Protein AF-A0A1C0V862-F1 (afdb_monomer)

Foldseek 3Di:
DQQAWDDLDVQEIEGEAEDDPPDPCHVVSVVVVVDLQPDADPVRHRHHYHYQYWQPDAPDPPADPLQRTDFSLWDDDVQAIETEDGPRVVSRVSSQVVVCVSCVRHHYHYDHCRVVSSVNHDPNRPDDDDDDDDD

Solvent-accessible surface area (backbone atoms only — not comparable to full-atom values): 7867 Å² total; per-residue (Å²): 132,63,66,69,47,40,79,76,46,91,60,29,37,38,29,52,33,58,84,52,84,87,44,84,52,26,63,54,33,50,53,52,50,53,52,48,64,72,34,63,48,100,86,75,42,69,40,50,75,44,77,39,58,42,63,89,47,68,65,61,80,87,58,44,97,52,43,47,78,51,56,60,26,35,38,81,55,92,61,31,33,45,29,54,32,49,74,21,70,69,39,42,50,52,46,49,55,51,51,36,69,72,35,76,84,32,49,73,45,74,39,82,38,57,75,46,14,41,72,51,33,44,61,40,75,79,56,82,89,78,80,81,77,88,126

Nearest PDB structures (foldseek):
  1xkn-assembly1_A  TM=9.363E-01  e=1.384E-12  Chlorobaculum tepidum TLS
  6nib-assembly1_A-2  TM=8.977E-01  e=7.214E-13  Medicago truncatula
  2q3u-assembly2_B  TM=9.152E-01  e=8.031E-12  Arabidopsis thaliana
  2ewo-assembly3_H  TM=8.913E-01  e=1.087E-10  Streptococcus mutans
  1zbr-assembly1_B  TM=9.264E-01  e=4.556E-10  Porphyromonas gingivalis W83

Structure (mmCIF, N/CA/C/O backbone):
data_AF-A0A1C0V862-F1
#
_entry.id   AF-A0A1C0V862-F1
#
loop_
_atom_site.group_PDB
_atom_site.id
_atom_site.type_symbol
_atom_site.label_atom_id
_atom_site.label_alt_id
_atom_site.label_comp_id
_atom_site.label_asym_id
_atom_site.label_entity_id
_atom_site.label_seq_id
_atom_site.pdbx_PDB_ins_code
_atom_site.Cartn_x
_atom_site.Cartn_y
_atom_site.Cartn_z
_atom_site.occupancy
_atom_site.B_iso_or_equiv
_atom_site.auth_seq_id
_atom_site.auth_comp_id
_atom_site.auth_asym_id
_atom_site.auth_atom_id
_atom_site.pdbx_PDB_model_num
ATOM 1 N N . MET A 1 1 ? 3.602 14.713 1.406 1.00 41.91 1 MET A N 1
ATOM 2 C CA . MET A 1 1 ? 3.932 13.450 0.710 1.00 41.91 1 MET A CA 1
ATOM 3 C C . MET A 1 1 ? 3.242 12.288 1.421 1.00 41.91 1 MET A C 1
ATOM 5 O O . MET A 1 1 ? 3.701 11.886 2.478 1.00 41.91 1 MET A O 1
ATOM 9 N N . SER A 1 2 ? 2.127 11.777 0.890 1.00 55.34 2 SER A N 1
ATOM 10 C CA . SER A 1 2 ? 1.391 10.612 1.433 1.00 55.34 2 SER A CA 1
ATOM 11 C C . SER A 1 2 ? 1.888 9.260 0.888 1.00 55.34 2 SER A C 1
ATOM 13 O O . SER A 1 2 ? 1.258 8.232 1.111 1.00 55.34 2 SER A O 1
ATOM 15 N N . GLY A 1 3 ? 3.010 9.249 0.158 1.00 62.09 3 GLY A N 1
ATOM 16 C CA . GLY A 1 3 ? 3.558 8.046 -0.481 1.00 62.09 3 GLY A CA 1
ATOM 17 C C . GLY A 1 3 ? 4.423 7.154 0.417 1.00 62.09 3 GLY A C 1
ATOM 18 O O . GLY A 1 3 ? 4.704 6.027 0.032 1.00 62.09 3 GLY A O 1
ATOM 19 N N . LEU A 1 4 ? 4.836 7.623 1.603 1.00 70.81 4 LEU A N 1
ATOM 20 C CA . LEU A 1 4 ? 5.806 6.914 2.456 1.00 70.81 4 LEU A CA 1
ATOM 21 C C . LEU A 1 4 ? 5.172 5.984 3.492 1.00 70.81 4 LEU A C 1
ATOM 23 O O . LEU A 1 4 ? 5.795 5.020 3.916 1.00 70.81 4 LEU A O 1
ATOM 27 N N . SER A 1 5 ? 3.961 6.285 3.948 1.00 75.94 5 SER A N 1
ATOM 28 C CA . SER A 1 5 ? 3.157 5.407 4.799 1.00 75.94 5 SER A CA 1
ATOM 29 C C . SER A 1 5 ? 1.732 5.948 4.905 1.00 75.94 5 SER A C 1
ATOM 31 O O . SER A 1 5 ? 1.487 7.126 4.628 1.00 75.94 5 SER A O 1
ATOM 33 N N . LYS A 1 6 ? 0.777 5.095 5.292 1.00 82.25 6 LYS A N 1
ATOM 34 C CA . LYS A 1 6 ? -0.629 5.490 5.432 1.00 82.25 6 LYS A CA 1
ATOM 35 C C . LYS A 1 6 ? -1.345 4.783 6.579 1.00 82.25 6 LYS A C 1
ATOM 37 O O . LYS A 1 6 ? -1.358 3.555 6.652 1.00 82.25 6 LYS A O 1
ATOM 42 N N . ILE A 1 7 ? -2.002 5.559 7.440 1.00 81.25 7 ILE A N 1
ATOM 43 C CA . ILE A 1 7 ? -2.844 5.045 8.529 1.00 81.25 7 ILE A CA 1
ATOM 44 C C . ILE A 1 7 ? -4.106 4.401 7.928 1.00 81.25 7 ILE A C 1
ATOM 46 O O . ILE A 1 7 ? 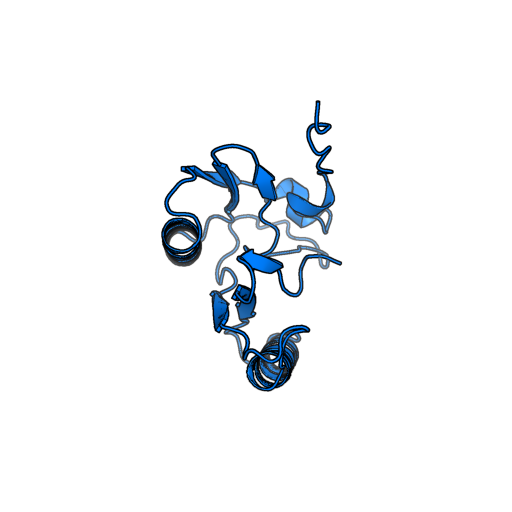-4.772 5.008 7.090 1.00 81.25 7 ILE A O 1
ATOM 50 N N . SER A 1 8 ? -4.424 3.172 8.341 1.00 72.69 8 SER A N 1
ATOM 51 C CA . SER A 1 8 ? -5.632 2.437 7.897 1.00 72.69 8 SER A CA 1
ATOM 52 C C . SER A 1 8 ? -6.675 2.254 8.990 1.00 72.69 8 SER A C 1
ATOM 54 O O . SER A 1 8 ? -7.871 2.236 8.711 1.00 72.69 8 SER A O 1
ATOM 56 N N . GLU A 1 9 ? -6.226 2.184 10.234 1.00 71.31 9 GLU A N 1
ATOM 57 C CA . GLU A 1 9 ? -7.053 2.174 11.429 1.00 71.31 9 GLU A CA 1
ATOM 58 C C . GLU A 1 9 ? -6.296 2.941 12.509 1.00 71.31 9 GLU A C 1
ATOM 60 O O . GLU A 1 9 ? -5.096 3.201 12.372 1.00 71.31 9 GLU A O 1
ATOM 65 N N . ILE A 1 10 ? -6.979 3.280 13.601 1.00 65.81 10 ILE A N 1
ATOM 66 C CA . ILE A 1 10 ? -6.294 3.666 14.834 1.00 65.81 10 ILE A CA 1
ATOM 67 C C . ILE A 1 10 ? -5.197 2.604 15.071 1.00 65.81 10 ILE A C 1
ATOM 69 O O . ILE A 1 10 ? -5.481 1.430 14.896 1.00 65.81 10 ILE A O 1
ATOM 73 N N . TYR A 1 11 ? -3.953 3.013 15.344 1.00 63.25 11 TYR A N 1
ATOM 74 C CA . TYR A 1 11 ? -2.751 2.169 15.534 1.00 63.25 11 TYR A CA 1
ATOM 75 C C . TYR A 1 11 ? -2.244 1.297 14.352 1.00 63.25 11 TYR A C 1
ATOM 77 O O . TYR A 1 11 ? -1.188 0.681 14.494 1.00 63.25 11 TYR A O 1
ATOM 85 N N . ARG A 1 12 ? -2.896 1.264 13.175 1.00 86.00 12 ARG A N 1
ATOM 86 C CA . ARG A 1 12 ? -2.424 0.490 11.998 1.00 86.00 12 ARG A CA 1
ATOM 87 C C . ARG A 1 12 ? -1.819 1.364 10.910 1.00 86.00 12 ARG A C 1
ATOM 89 O O . ARG A 1 12 ? -2.521 2.200 10.331 1.00 86.00 12 ARG A O 1
ATOM 96 N N . VAL A 1 13 ? -0.565 1.099 10.544 1.00 81.88 13 VAL A N 1
ATOM 97 C CA . VAL A 1 13 ? 0.171 1.848 9.512 1.00 81.88 13 VAL A CA 1
ATOM 98 C C . VAL A 1 13 ? 0.602 0.930 8.370 1.00 81.88 13 VAL A C 1
ATOM 100 O O . VAL A 1 13 ? 1.227 -0.105 8.583 1.00 81.88 13 VAL A O 1
ATOM 103 N N . ASN A 1 14 ? 0.297 1.347 7.144 1.00 86.25 14 ASN A N 1
ATOM 104 C CA . ASN A 1 14 ? 0.748 0.706 5.914 1.00 86.25 14 ASN A CA 1
ATOM 105 C C . ASN A 1 14 ? 2.029 1.360 5.428 1.00 86.25 14 ASN A C 1
ATOM 107 O O . ASN A 1 14 ? 2.113 2.587 5.423 1.00 86.25 14 ASN A O 1
ATOM 111 N N . VAL A 1 15 ? 2.989 0.561 4.980 1.00 85.50 15 VAL A N 1
ATOM 112 C CA . VAL A 1 15 ? 4.318 1.037 4.584 1.00 85.50 15 VAL A CA 1
ATOM 113 C C . VAL A 1 15 ? 4.710 0.388 3.256 1.00 85.50 15 VAL A C 1
ATOM 115 O O . VAL A 1 15 ? 4.503 -0.821 3.099 1.00 85.50 15 VAL A O 1
ATOM 118 N N . PRO A 1 16 ? 5.253 1.149 2.288 1.00 84.88 16 PRO A N 1
ATOM 119 C CA . PRO A 1 16 ? 5.804 0.570 1.076 1.00 84.88 16 PRO A CA 1
ATOM 120 C C . PRO A 1 16 ? 7.036 -0.270 1.426 1.00 84.88 16 PRO A C 1
ATOM 122 O O . PRO A 1 16 ? 7.798 0.065 2.333 1.00 84.88 16 PRO A O 1
ATOM 125 N N . LEU A 1 17 ? 7.230 -1.368 0.703 1.00 87.75 17 LEU A N 1
ATOM 126 C CA . LEU A 1 17 ? 8.423 -2.199 0.822 1.00 87.75 17 LEU A CA 1
ATOM 127 C C . LEU A 1 17 ? 9.033 -2.431 -0.559 1.00 87.75 17 LEU A C 1
ATOM 129 O O . LEU A 1 17 ? 8.437 -3.119 -1.393 1.00 87.75 17 LEU A O 1
ATOM 133 N N . GLU A 1 18 ? 10.227 -1.880 -0.762 1.00 87.94 18 GLU A N 1
ATOM 134 C CA . GLU A 1 18 ? 11.055 -2.154 -1.933 1.00 87.94 18 GLU A CA 1
ATOM 135 C C . GLU A 1 18 ? 11.766 -3.503 -1.752 1.00 87.94 18 GLU A C 1
ATOM 137 O O . GLU A 1 18 ? 12.304 -3.808 -0.685 1.00 87.94 18 GLU A O 1
ATOM 142 N N . SER A 1 19 ? 11.709 -4.338 -2.786 1.00 87.25 19 SER A N 1
ATOM 143 C CA . SER A 1 19 ? 12.281 -5.684 -2.797 1.00 87.25 19 SER A CA 1
ATOM 144 C C . SER A 1 19 ? 13.562 -5.788 -3.628 1.00 87.25 19 SER A C 1
ATOM 146 O O . SER A 1 19 ? 14.309 -6.736 -3.395 1.00 87.25 19 SER A O 1
ATOM 148 N N . ASP A 1 20 ? 13.835 -4.857 -4.552 1.00 86.44 20 ASP A N 1
ATOM 149 C CA . ASP A 1 20 ? 15.069 -4.844 -5.351 1.00 86.44 20 ASP A CA 1
ATOM 150 C C . ASP A 1 20 ? 16.238 -4.241 -4.555 1.00 86.44 20 ASP A C 1
ATOM 152 O O . ASP A 1 20 ? 16.211 -3.045 -4.259 1.00 86.44 20 ASP A O 1
ATOM 156 N N . PRO A 1 21 ? 17.301 -5.013 -4.255 1.00 88.12 21 PRO A N 1
ATOM 157 C CA . PRO A 1 21 ? 18.459 -4.509 -3.531 1.00 88.12 21 PRO A CA 1
ATOM 158 C C . PRO A 1 21 ? 19.225 -3.372 -4.205 1.00 88.12 21 PRO A C 1
ATOM 160 O O . PRO A 1 21 ? 19.981 -2.673 -3.534 1.00 88.12 21 PRO A O 1
ATOM 163 N N . ASN A 1 22 ? 19.060 -3.209 -5.518 1.00 87.56 22 ASN A N 1
ATOM 164 C CA . ASN A 1 22 ? 19.740 -2.179 -6.298 1.00 87.56 22 ASN A CA 1
ATOM 165 C C . ASN A 1 22 ? 18.931 -0.878 -6.395 1.00 87.56 22 ASN A C 1
ATOM 167 O O . ASN A 1 22 ? 19.447 0.120 -6.899 1.00 87.56 22 ASN A O 1
ATOM 171 N N . SER A 1 23 ? 17.679 -0.877 -5.930 1.00 84.62 23 SER A N 1
ATOM 172 C CA . SER A 1 23 ? 16.842 0.319 -5.888 1.00 84.62 23 SER A CA 1
ATOM 173 C C . SER A 1 23 ? 17.332 1.278 -4.803 1.00 84.62 23 SER A C 1
ATOM 175 O O . SER A 1 23 ? 17.673 0.865 -3.691 1.00 84.62 23 SER A O 1
ATOM 177 N N . PHE A 1 24 ? 17.316 2.580 -5.103 1.00 85.06 24 PHE A N 1
ATOM 178 C CA . PHE A 1 24 ? 17.616 3.635 -4.130 1.00 85.06 24 PHE A CA 1
ATOM 179 C C . PHE A 1 24 ? 16.733 3.523 -2.872 1.00 85.06 24 PHE A C 1
ATOM 181 O O . PHE A 1 24 ? 17.205 3.725 -1.751 1.00 85.06 24 PHE A O 1
ATOM 188 N N . ASP A 1 25 ? 15.473 3.116 -3.044 1.00 86.38 25 ASP A N 1
ATOM 189 C CA . ASP A 1 25 ? 14.484 3.032 -1.967 1.00 86.38 25 ASP A CA 1
ATOM 190 C C . ASP A 1 25 ? 14.637 1.782 -1.079 1.00 86.38 25 ASP A C 1
ATOM 192 O O . ASP A 1 25 ? 13.966 1.658 -0.046 1.00 86.38 25 ASP A O 1
ATOM 196 N N . TYR A 1 26 ? 15.528 0.849 -1.429 1.00 88.31 26 TYR A N 1
ATOM 197 C CA . TYR A 1 26 ? 15.688 -0.419 -0.716 1.00 88.31 26 TYR A CA 1
ATOM 198 C C . TYR A 1 26 ? 16.112 -0.227 0.746 1.00 88.31 26 TYR A C 1
ATOM 200 O O . TYR A 1 26 ? 15.494 -0.789 1.654 1.00 88.31 26 TYR A O 1
ATOM 208 N N . GLU A 1 27 ? 17.134 0.595 1.000 1.00 92.19 27 GLU A N 1
ATOM 209 C CA . GLU A 1 27 ? 17.564 0.904 2.373 1.00 92.19 27 GLU A CA 1
ATOM 210 C C . GLU A 1 27 ? 16.595 1.860 3.075 1.00 92.19 27 GLU A C 1
ATOM 212 O O . GLU A 1 27 ? 16.290 1.687 4.257 1.00 92.19 27 GLU A O 1
ATOM 217 N N . VAL A 1 28 ? 16.049 2.828 2.333 1.00 91.00 28 VAL A N 1
ATOM 218 C CA . VAL A 1 28 ? 15.115 3.834 2.855 1.00 91.00 28 VAL A CA 1
ATOM 219 C C . VAL A 1 28 ? 13.866 3.169 3.437 1.00 91.00 28 VAL A C 1
ATOM 221 O O . VAL A 1 28 ? 13.486 3.431 4.581 1.00 91.00 28 VAL A O 1
ATOM 224 N N . THR A 1 29 ? 13.243 2.254 2.690 1.00 91.19 29 THR A N 1
ATOM 225 C CA . THR A 1 29 ? 12.029 1.557 3.144 1.00 91.19 29 THR A CA 1
ATOM 226 C C . THR A 1 29 ? 12.284 0.665 4.360 1.00 91.19 29 THR A C 1
ATOM 228 O O . THR A 1 29 ? 11.419 0.559 5.233 1.00 91.19 29 THR A O 1
ATOM 231 N N . ARG A 1 30 ? 13.478 0.075 4.500 1.00 93.19 30 ARG A N 1
ATOM 232 C CA . ARG A 1 30 ? 13.846 -0.686 5.705 1.00 93.19 30 ARG A CA 1
ATOM 233 C C . ARG A 1 30 ? 14.058 0.186 6.928 1.00 93.19 30 ARG A C 1
ATOM 235 O O . ARG A 1 30 ? 13.611 -0.199 8.011 1.00 93.19 30 ARG A O 1
ATOM 242 N N . GLU A 1 31 ? 14.694 1.340 6.772 1.00 94.38 31 GLU A N 1
ATOM 243 C CA . GLU A 1 31 ? 14.865 2.262 7.893 1.00 94.38 31 GLU A CA 1
ATOM 244 C C . GLU A 1 31 ? 13.505 2.798 8.360 1.00 94.38 31 GLU A C 1
ATOM 246 O O . GLU A 1 31 ? 13.214 2.782 9.557 1.00 94.38 31 GLU A O 1
ATOM 251 N N . HIS A 1 32 ? 12.602 3.134 7.430 1.00 93.56 32 HIS A N 1
ATOM 252 C CA . HIS A 1 32 ? 11.216 3.477 7.766 1.00 93.56 32 HIS A CA 1
ATOM 253 C C . HIS A 1 32 ? 10.517 2.362 8.553 1.00 93.56 32 HIS A C 1
ATOM 255 O O . HIS A 1 32 ? 9.866 2.633 9.564 1.00 93.56 32 HIS A O 1
ATOM 261 N N . LEU A 1 33 ? 10.675 1.100 8.139 1.00 93.56 33 LEU A N 1
ATOM 262 C CA . LEU A 1 33 ? 10.100 -0.035 8.864 1.00 93.56 33 LEU A CA 1
ATOM 263 C C . LEU A 1 33 ? 10.666 -0.188 10.272 1.00 93.56 33 LEU A C 1
ATOM 265 O O . LEU A 1 33 ? 9.910 -0.489 11.196 1.00 93.56 33 LEU A O 1
ATOM 269 N N . LYS A 1 34 ? 11.973 0.008 10.448 1.00 95.56 34 LYS A N 1
ATOM 270 C CA . LYS A 1 34 ? 12.622 -0.053 11.759 1.00 95.56 34 LYS A CA 1
ATOM 271 C C . LYS A 1 34 ? 12.076 1.026 12.692 1.00 95.56 34 LYS A C 1
ATOM 273 O O . LYS A 1 34 ? 11.712 0.709 13.821 1.00 95.56 34 LYS A O 1
ATOM 278 N N . ILE A 1 35 ? 11.969 2.262 12.206 1.00 95.62 35 ILE A N 1
ATOM 279 C CA . ILE A 1 35 ? 11.416 3.388 12.968 1.00 95.62 35 ILE A CA 1
ATOM 280 C C . ILE A 1 35 ? 9.969 3.095 13.367 1.00 95.62 35 ILE A C 1
ATOM 282 O O . ILE A 1 35 ? 9.631 3.150 14.548 1.00 95.62 35 ILE A O 1
ATOM 286 N N . LEU A 1 36 ? 9.119 2.730 12.405 1.00 94.38 36 LEU A N 1
ATOM 287 C CA . LEU A 1 36 ? 7.691 2.526 12.653 1.00 94.38 36 LEU A CA 1
ATOM 288 C C . LEU A 1 36 ? 7.421 1.350 13.598 1.00 94.38 36 LEU A C 1
ATOM 290 O O . LEU A 1 36 ? 6.546 1.455 14.450 1.00 94.38 36 LEU A O 1
ATOM 294 N N . ARG A 1 37 ? 8.199 0.263 13.512 1.00 94.38 37 ARG A N 1
ATOM 295 C CA . ARG A 1 37 ? 8.089 -0.879 14.439 1.00 94.38 37 ARG A CA 1
ATOM 296 C C . ARG A 1 37 ? 8.537 -0.555 15.862 1.00 94.38 37 ARG A C 1
ATOM 298 O O . ARG A 1 37 ? 8.094 -1.219 16.787 1.00 94.38 37 ARG A O 1
ATOM 305 N N . ALA A 1 38 ? 9.413 0.431 16.034 1.00 95.44 38 ALA A N 1
ATOM 306 C CA . ALA A 1 38 ? 9.863 0.898 17.343 1.00 95.44 38 ALA A CA 1
ATOM 307 C C . ALA A 1 38 ? 9.028 2.074 17.885 1.00 95.44 38 ALA A C 1
ATOM 309 O O . ALA A 1 38 ? 9.314 2.586 18.966 1.00 95.44 38 ALA A O 1
ATOM 310 N N . THR A 1 39 ? 8.028 2.540 17.130 1.00 95.38 39 THR A N 1
ATOM 311 C CA . THR A 1 39 ? 7.232 3.718 17.480 1.00 95.38 39 THR A CA 1
ATOM 312 C C . THR A 1 39 ? 6.035 3.343 18.348 1.00 95.38 39 THR A C 1
ATOM 314 O O . THR A 1 39 ? 5.330 2.368 18.087 1.00 95.38 39 THR A O 1
ATOM 317 N N . ILE A 1 40 ? 5.779 4.186 19.349 1.00 93.88 40 ILE A N 1
ATOM 318 C CA . ILE A 1 40 ? 4.599 4.144 20.208 1.00 93.88 40 ILE A CA 1
ATOM 319 C C . ILE A 1 40 ? 3.672 5.301 19.825 1.00 93.88 40 ILE A C 1
ATOM 321 O O . ILE A 1 40 ? 4.128 6.428 19.620 1.00 93.88 40 ILE A O 1
ATOM 325 N N . ASP A 1 41 ? 2.376 5.027 19.700 1.00 93.12 41 ASP A N 1
ATOM 326 C CA . ASP A 1 41 ? 1.376 6.038 19.376 1.00 93.12 41 ASP A CA 1
ATOM 327 C C . ASP A 1 41 ? 1.067 6.968 20.563 1.00 93.12 41 ASP A C 1
ATOM 329 O O . ASP A 1 41 ? 1.502 6.759 21.697 1.00 93.12 41 ASP A O 1
ATOM 333 N N . ALA A 1 42 ? 0.268 8.008 20.316 1.00 93.56 42 ALA A N 1
ATOM 334 C CA . ALA A 1 42 ? -0.090 8.995 21.339 1.00 93.56 42 ALA A CA 1
ATOM 335 C C . ALA A 1 42 ? -0.861 8.414 22.546 1.00 93.56 42 ALA A C 1
ATOM 337 O O . ALA A 1 42 ? -0.976 9.085 23.567 1.00 93.56 42 ALA A O 1
ATOM 338 N N . ASN A 1 43 ? -1.382 7.187 22.443 1.00 93.50 43 ASN A N 1
ATOM 339 C CA . ASN A 1 43 ? -2.086 6.484 23.515 1.00 93.50 43 ASN A CA 1
ATOM 340 C C . ASN A 1 43 ? -1.217 5.405 24.184 1.00 93.50 43 ASN A C 1
ATOM 342 O O . ASN A 1 43 ? -1.740 4.593 24.947 1.00 93.50 43 ASN A O 1
ATOM 346 N N . GLY A 1 44 ? 0.088 5.365 23.903 1.00 93.69 44 GLY A N 1
ATOM 347 C CA . GLY A 1 44 ? 1.003 4.404 24.513 1.00 93.69 44 GLY A CA 1
ATOM 348 C C . GLY A 1 44 ? 0.977 3.007 23.885 1.00 93.69 44 GLY A C 1
ATOM 349 O O . GLY A 1 44 ? 1.452 2.066 24.515 1.00 93.69 44 GLY A O 1
ATOM 350 N N . ARG A 1 45 ? 0.424 2.837 22.675 1.00 93.50 45 ARG A N 1
ATOM 351 C CA . ARG A 1 45 ? 0.345 1.532 21.992 1.00 93.50 45 ARG A CA 1
ATOM 352 C C . ARG A 1 45 ? 1.426 1.385 20.931 1.00 93.50 45 ARG A C 1
ATOM 354 O O . ARG A 1 45 ? 1.740 2.343 20.231 1.00 93.50 45 ARG A O 1
ATOM 361 N N . GLU A 1 46 ? 1.928 0.170 20.757 1.00 94.50 46 GLU A N 1
ATOM 362 C CA . GLU A 1 46 ? 2.759 -0.182 19.604 1.00 94.50 46 GLU A CA 1
ATOM 363 C C . GLU A 1 46 ? 1.950 -0.107 18.302 1.00 94.50 46 GLU A C 1
ATOM 365 O O . GLU A 1 46 ? 0.755 -0.418 18.272 1.00 94.50 46 GLU A O 1
ATOM 370 N N . LEU A 1 47 ? 2.608 0.306 17.217 1.00 94.00 47 LEU A N 1
ATOM 371 C CA . LEU A 1 47 ? 1.995 0.327 15.894 1.00 94.00 47 LEU A CA 1
ATOM 372 C C . LEU A 1 47 ? 1.958 -1.078 15.283 1.00 94.00 47 LEU A C 1
ATOM 374 O O . LEU A 1 47 ? 2.973 -1.771 15.205 1.00 94.00 47 LEU A O 1
ATOM 378 N N . GLU A 1 48 ? 0.807 -1.461 14.733 1.00 93.69 48 GLU A N 1
ATOM 379 C CA . GLU A 1 48 ? 0.727 -2.609 13.833 1.00 93.69 48 GLU A CA 1
ATOM 380 C C . GLU A 1 48 ? 1.177 -2.158 12.434 1.00 93.69 48 GLU A C 1
ATOM 382 O O . GLU A 1 48 ? 0.483 -1.406 11.740 1.00 93.69 48 GLU A O 1
ATOM 387 N N . VAL A 1 49 ? 2.378 -2.590 12.042 1.00 94.19 49 VAL A N 1
ATOM 388 C CA . VAL A 1 49 ? 3.026 -2.193 10.785 1.00 94.19 49 VAL A CA 1
ATOM 389 C C . VAL A 1 49 ? 2.796 -3.250 9.709 1.00 94.19 49 VAL A C 1
ATOM 391 O O . VAL A 1 49 ? 3.302 -4.370 9.806 1.00 94.19 49 VAL A O 1
ATOM 394 N N . ILE A 1 50 ? 2.084 -2.869 8.651 1.00 94.38 50 ILE A N 1
ATOM 395 C CA . ILE A 1 50 ? 1.728 -3.744 7.531 1.00 94.38 50 ILE A CA 1
ATOM 396 C C . ILE A 1 50 ? 2.471 -3.280 6.281 1.00 94.38 50 ILE A C 1
ATOM 398 O O . ILE A 1 50 ? 2.405 -2.116 5.890 1.00 94.38 50 ILE A O 1
ATOM 402 N N . THR A 1 51 ? 3.202 -4.191 5.645 1.00 93.94 51 THR A N 1
ATOM 403 C CA . THR A 1 51 ? 3.957 -3.887 4.428 1.00 93.94 51 THR A CA 1
ATOM 404 C C . THR A 1 51 ? 3.141 -4.172 3.178 1.00 93.94 51 THR A C 1
ATOM 406 O O . THR A 1 51 ? 2.479 -5.203 3.073 1.00 93.94 51 THR A O 1
ATOM 409 N N . ILE A 1 52 ? 3.244 -3.279 2.195 1.00 93.81 52 ILE A N 1
ATOM 410 C CA . ILE A 1 52 ? 2.725 -3.492 0.843 1.00 93.81 52 ILE A CA 1
ATOM 411 C C . ILE A 1 52 ? 3.901 -3.377 -0.124 1.00 93.81 52 ILE A C 1
ATOM 413 O O . ILE A 1 52 ? 4.559 -2.340 -0.198 1.00 93.81 52 ILE A O 1
ATOM 417 N N . LYS A 1 53 ? 4.196 -4.469 -0.832 1.00 90.81 53 LYS A N 1
ATOM 418 C CA . LYS A 1 53 ? 5.318 -4.524 -1.775 1.00 90.81 53 LYS A CA 1
ATOM 419 C C . LYS A 1 53 ? 5.024 -3.682 -3.010 1.00 90.81 53 LYS A C 1
ATOM 421 O O . LYS A 1 53 ? 3.903 -3.718 -3.508 1.00 90.81 53 LYS A O 1
ATOM 426 N N . ALA A 1 54 ? 6.028 -2.964 -3.501 1.00 89.69 54 ALA A N 1
ATOM 427 C CA . ALA A 1 54 ? 5.943 -2.258 -4.775 1.00 89.69 54 ALA A CA 1
ATOM 428 C C . ALA A 1 54 ? 5.790 -3.244 -5.957 1.00 89.69 54 ALA A C 1
ATOM 430 O O . ALA A 1 54 ? 6.229 -4.398 -5.845 1.00 89.69 54 ALA A O 1
ATOM 431 N N . PRO A 1 55 ? 5.175 -2.823 -7.082 1.00 90.38 55 PRO A N 1
ATOM 432 C CA . PRO A 1 55 ? 5.217 -3.603 -8.319 1.00 90.38 55 PRO A CA 1
ATOM 433 C C . PRO A 1 55 ? 6.667 -3.832 -8.761 1.00 90.38 55 PRO A C 1
ATOM 435 O O . PRO A 1 55 ? 7.512 -2.952 -8.626 1.00 90.38 55 PRO A O 1
ATOM 438 N N . GLN A 1 56 ? 6.952 -5.017 -9.291 1.00 87.06 56 GLN A N 1
ATOM 439 C CA . GLN A 1 56 ? 8.263 -5.371 -9.847 1.00 87.06 56 GLN A CA 1
ATOM 440 C C . GLN A 1 56 ? 8.281 -5.211 -11.368 1.00 87.06 56 GLN A C 1
ATOM 442 O O . GLN A 1 56 ? 9.333 -5.012 -11.975 1.00 87.06 56 GLN A O 1
ATOM 447 N N . LYS A 1 57 ? 7.107 -5.295 -11.998 1.00 87.38 57 LYS A N 1
ATOM 448 C CA . LYS A 1 57 ? 6.914 -5.044 -13.425 1.00 87.38 57 LYS A CA 1
ATOM 449 C C . LYS A 1 57 ? 6.002 -3.841 -13.596 1.00 87.38 57 LYS A C 1
ATOM 451 O O . LYS A 1 57 ? 4.971 -3.747 -12.952 1.00 87.38 57 LYS A O 1
ATOM 456 N N . ILE A 1 58 ? 6.368 -2.928 -14.484 1.00 86.56 58 ILE A N 1
ATOM 457 C CA . ILE A 1 58 ? 5.510 -1.799 -14.843 1.00 86.56 58 ILE A CA 1
ATOM 458 C C . ILE A 1 58 ? 5.080 -2.009 -16.285 1.00 86.56 58 ILE A C 1
ATOM 460 O O . ILE A 1 58 ? 5.929 -2.143 -17.168 1.00 86.56 58 ILE A O 1
ATOM 464 N N . ARG A 1 59 ? 3.766 -2.067 -16.519 1.00 91.50 59 ARG A N 1
ATOM 465 C CA . ARG A 1 59 ? 3.197 -2.186 -17.869 1.00 91.50 59 ARG A CA 1
ATOM 466 C C . ARG A 1 59 ? 3.540 -0.977 -18.738 1.00 91.50 59 ARG A C 1
ATOM 468 O O . ARG A 1 59 ? 3.722 -1.123 -19.944 1.00 91.50 59 ARG A O 1
ATOM 475 N N . PHE A 1 60 ? 3.609 0.206 -18.136 1.00 85.94 60 PHE A N 1
ATOM 476 C CA . PHE A 1 60 ? 3.888 1.459 -18.826 1.00 85.94 60 PHE A CA 1
ATOM 477 C C . PHE A 1 60 ? 5.375 1.582 -19.196 1.00 85.94 60 PHE A C 1
ATOM 479 O O . PHE A 1 60 ? 6.231 1.794 -18.337 1.00 85.94 60 PHE A O 1
ATOM 486 N N . LEU A 1 61 ? 5.681 1.419 -20.487 1.00 74.31 61 LEU A N 1
ATOM 487 C CA . LEU A 1 61 ? 7.057 1.391 -20.999 1.00 74.31 61 LEU A CA 1
ATOM 488 C C . LEU A 1 61 ? 7.675 2.789 -21.146 1.00 74.31 61 LEU A C 1
ATOM 490 O O . LEU A 1 61 ? 8.880 2.931 -20.956 1.00 74.31 61 LEU A O 1
ATOM 494 N N . ASP A 1 62 ? 6.857 3.818 -21.383 1.00 74.00 62 ASP A N 1
ATOM 495 C CA . ASP A 1 62 ? 7.283 5.223 -21.502 1.00 74.00 62 ASP A CA 1
ATOM 496 C C . ASP A 1 62 ? 7.385 5.915 -20.130 1.00 74.00 62 ASP A C 1
ATOM 498 O O . ASP A 1 62 ? 7.026 7.083 -19.962 1.00 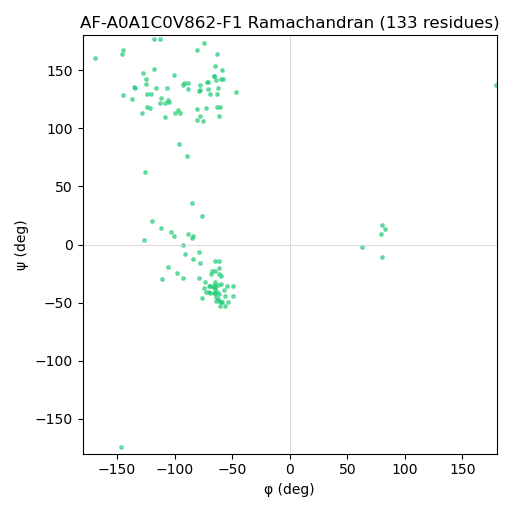74.00 62 ASP A O 1
ATOM 502 N N . LYS A 1 63 ? 7.819 5.173 -19.106 1.00 72.19 63 LYS A N 1
ATOM 503 C CA . LYS A 1 63 ? 7.963 5.709 -17.752 1.00 72.19 63 LYS A CA 1
ATOM 504 C C . LYS A 1 63 ? 9.004 6.831 -17.726 1.00 72.19 63 LYS A C 1
ATOM 506 O O . LYS A 1 63 ? 10.090 6.711 -18.290 1.00 72.19 63 LYS A O 1
ATOM 511 N N . THR A 1 64 ? 8.660 7.918 -17.051 1.00 74.06 64 THR A N 1
ATOM 512 C CA . THR A 1 64 ? 9.570 9.027 -16.757 1.00 74.06 64 THR A CA 1
ATOM 513 C C . THR A 1 64 ? 10.456 8.675 -15.559 1.00 74.06 64 THR A C 1
ATOM 515 O O . THR A 1 64 ? 10.186 7.710 -14.839 1.00 74.06 64 THR A O 1
ATOM 518 N N . GLU A 1 65 ? 11.509 9.462 -15.316 1.00 72.38 65 GLU A N 1
ATOM 519 C CA . GLU A 1 65 ? 12.300 9.354 -14.076 1.00 72.38 65 GLU A CA 1
ATOM 520 C C . GLU A 1 65 ? 11.438 9.598 -12.826 1.00 72.38 65 GLU A C 1
ATOM 522 O O . GLU A 1 65 ? 11.699 9.026 -11.772 1.00 72.38 65 GLU A O 1
ATOM 527 N N . ASP A 1 66 ? 10.360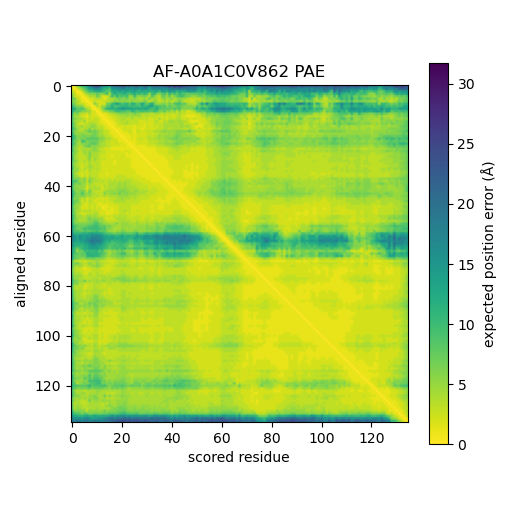 10.372 -12.973 1.00 73.44 66 ASP A N 1
ATOM 528 C CA . ASP A 1 66 ? 9.419 10.708 -11.905 1.00 73.44 66 ASP A CA 1
ATOM 529 C C . ASP A 1 66 ? 8.325 9.650 -11.687 1.00 73.44 66 ASP A C 1
ATOM 531 O O . ASP A 1 66 ? 7.401 9.880 -10.908 1.00 73.44 66 ASP A O 1
ATOM 535 N N . PHE A 1 67 ? 8.364 8.500 -12.370 1.00 78.81 67 PHE A N 1
ATOM 536 C CA . PHE A 1 67 ? 7.278 7.523 -12.296 1.00 78.81 67 PHE A CA 1
ATOM 537 C C . PHE A 1 67 ? 7.070 6.991 -10.865 1.00 78.81 67 PHE A C 1
ATOM 539 O O . PHE A 1 67 ? 7.866 6.208 -10.342 1.00 78.81 67 PHE A O 1
ATOM 546 N N . ALA A 1 68 ? 5.950 7.364 -10.244 1.00 78.31 68 ALA A N 1
ATOM 547 C CA . ALA A 1 68 ? 5.652 7.046 -8.849 1.00 78.31 68 ALA A CA 1
ATOM 548 C C . ALA A 1 68 ? 4.914 5.700 -8.703 1.00 78.31 68 ALA A C 1
ATOM 550 O O . ALA A 1 68 ? 3.705 5.646 -8.459 1.00 78.31 68 ALA A O 1
ATOM 551 N N . ALA A 1 69 ? 5.644 4.590 -8.841 1.00 80.94 69 ALA A N 1
ATOM 552 C CA . ALA A 1 69 ? 5.085 3.247 -8.686 1.00 80.94 69 ALA A CA 1
ATOM 553 C C . ALA A 1 69 ? 4.895 2.867 -7.205 1.00 80.94 69 ALA A C 1
ATOM 555 O O . ALA A 1 69 ? 5.858 2.621 -6.483 1.00 80.94 69 ALA A O 1
ATOM 556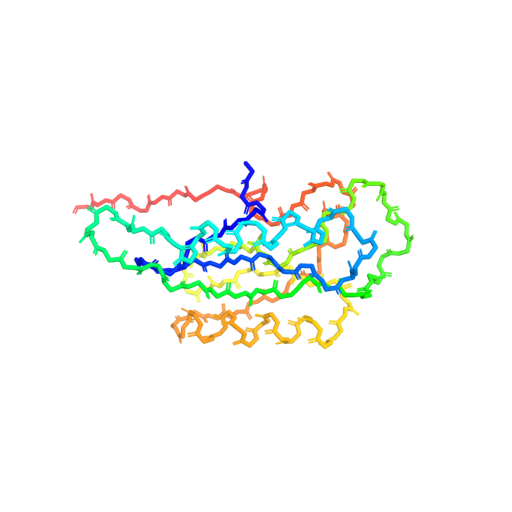 N N . GLY A 1 70 ? 3.651 2.755 -6.733 1.00 89.31 70 GLY A N 1
ATOM 557 C CA . GLY A 1 70 ? 3.395 2.273 -5.375 1.00 89.31 70 GLY A CA 1
ATOM 558 C C . GLY A 1 70 ? 1.924 2.219 -4.975 1.00 89.31 70 GLY A C 1
ATOM 559 O O . GLY A 1 70 ? 1.156 3.150 -5.198 1.00 89.31 70 GLY A O 1
ATOM 560 N N . TYR A 1 71 ? 1.531 1.136 -4.302 1.00 94.31 71 TYR A N 1
ATOM 561 C CA . TYR A 1 71 ? 0.137 0.900 -3.905 1.00 94.31 71 TYR A CA 1
ATOM 562 C C . TYR A 1 71 ? -0.321 1.702 -2.682 1.00 94.31 71 TYR A C 1
ATOM 564 O O . TYR A 1 71 ? -1.520 1.815 -2.445 1.00 94.31 71 TYR A O 1
ATOM 572 N N . ILE A 1 72 ? 0.603 2.276 -1.901 1.00 93.06 72 ILE A N 1
ATOM 573 C CA . ILE A 1 72 ? 0.291 3.049 -0.681 1.00 93.06 72 ILE A CA 1
ATOM 574 C C . ILE A 1 72 ? -0.494 4.330 -0.990 1.00 93.06 72 ILE A C 1
ATOM 576 O O . ILE A 1 72 ? -1.244 4.812 -0.140 1.00 93.06 72 ILE A O 1
ATOM 580 N N . ASN A 1 73 ? -0.411 4.839 -2.224 1.00 91.62 73 ASN A N 1
ATOM 581 C CA . ASN A 1 73 ? -1.125 6.035 -2.671 1.00 91.62 73 ASN A CA 1
ATOM 582 C C . ASN A 1 73 ? -2.629 5.800 -2.952 1.00 91.62 73 ASN A C 1
ATOM 584 O O . ASN A 1 73 ? -3.249 6.536 -3.716 1.00 91.62 73 ASN A O 1
ATOM 588 N N . PHE A 1 74 ? -3.235 4.781 -2.335 1.00 95.38 74 PHE A N 1
ATOM 589 C CA . PHE A 1 74 ? -4.677 4.551 -2.384 1.00 95.38 74 PHE A CA 1
ATOM 590 C C . PHE A 1 74 ? -5.455 5.705 -1.735 1.00 95.38 74 PHE A C 1
ATOM 592 O O . PHE A 1 74 ? -4.914 6.474 -0.937 1.00 95.38 74 PHE A O 1
ATOM 599 N N . TYR A 1 75 ? -6.754 5.790 -1.997 1.00 96.19 75 TYR A N 1
ATOM 600 C CA . TYR A 1 75 ? -7.674 6.752 -1.396 1.00 96.19 75 TYR A CA 1
ATOM 601 C C . TYR A 1 75 ? -8.860 6.029 -0.749 1.00 96.19 75 TYR A C 1
ATOM 603 O O . TYR A 1 75 ? -9.357 5.039 -1.278 1.00 96.19 75 TYR A O 1
ATOM 611 N N . VAL A 1 76 ? -9.272 6.471 0.441 1.00 96.12 76 VAL A N 1
ATOM 612 C CA . VAL A 1 76 ? -10.363 5.834 1.197 1.00 96.12 76 VAL A CA 1
ATOM 613 C C . VAL A 1 76 ? -11.586 6.724 1.088 1.00 96.12 76 VAL A C 1
ATOM 615 O O . VAL A 1 76 ? -11.524 7.890 1.466 1.00 96.12 76 VAL A O 1
ATOM 618 N N . VAL A 1 77 ? -12.689 6.160 0.607 1.00 95.31 77 VAL A N 1
ATOM 619 C CA . VAL A 1 77 ? -13.983 6.836 0.496 1.00 95.31 77 VAL A CA 1
ATOM 620 C C . VAL A 1 77 ? -15.028 6.139 1.367 1.00 95.31 77 VAL A C 1
ATOM 622 O O . VAL A 1 77 ? -14.777 5.105 2.004 1.00 95.31 77 VAL A O 1
ATOM 625 N N . ASN A 1 78 ? -16.230 6.707 1.405 1.00 95.62 78 ASN A N 1
ATOM 626 C CA . ASN A 1 78 ? -17.378 6.045 2.008 1.00 95.62 78 ASN A CA 1
ATOM 627 C C . ASN A 1 78 ? -17.684 4.764 1.220 1.00 95.62 78 ASN A C 1
ATOM 629 O O . ASN A 1 78 ? -17.960 4.815 0.028 1.00 95.62 78 ASN A O 1
ATOM 633 N N . GLY A 1 79 ? -17.595 3.612 1.887 1.00 96.50 79 GLY A N 1
ATOM 634 C CA . GLY A 1 79 ? -17.907 2.305 1.300 1.00 96.50 79 GLY A CA 1
ATOM 635 C C . GLY A 1 79 ? -16.823 1.669 0.421 1.00 96.50 79 GLY A C 1
ATOM 636 O O . GLY A 1 79 ? -16.944 0.482 0.138 1.00 96.50 79 GLY A O 1
ATOM 637 N N . ALA A 1 80 ? -15.748 2.373 0.044 1.00 97.81 80 ALA A N 1
ATOM 638 C CA . ALA A 1 80 ? -14.717 1.811 -0.835 1.00 97.81 80 ALA A CA 1
ATOM 639 C C . ALA A 1 80 ? -13.286 2.304 -0.544 1.00 97.81 80 ALA A C 1
ATOM 641 O O . ALA A 1 80 ? -13.060 3.301 0.148 1.00 97.81 80 ALA A O 1
ATOM 642 N N . VAL A 1 81 ? -12.308 1.583 -1.086 1.00 97.94 81 VAL A N 1
ATOM 643 C CA . VAL A 1 81 ? -10.888 1.936 -1.153 1.00 97.94 81 VAL A CA 1
ATOM 644 C C . VAL A 1 81 ? -10.473 1.893 -2.614 1.00 97.94 81 VAL A C 1
ATOM 646 O O . VAL A 1 81 ? -10.536 0.844 -3.248 1.00 97.94 81 VAL A O 1
ATOM 649 N N . ILE A 1 82 ? -10.045 3.035 -3.138 1.00 98.12 82 ILE A N 1
ATOM 650 C CA . ILE A 1 82 ? -9.598 3.184 -4.519 1.00 98.12 82 ILE A CA 1
ATOM 651 C C . ILE A 1 82 ? -8.077 3.051 -4.530 1.00 98.12 82 ILE A C 1
ATOM 653 O O . ILE A 1 82 ? -7.390 3.894 -3.952 1.00 98.12 82 ILE A O 1
ATOM 657 N N . MET A 1 83 ? -7.543 1.991 -5.132 1.00 97.56 83 MET A N 1
ATOM 658 C CA . MET A 1 83 ? -6.110 1.688 -5.118 1.00 97.56 83 MET A CA 1
ATOM 659 C C . MET A 1 83 ? -5.486 1.701 -6.524 1.00 97.56 83 MET A C 1
ATOM 661 O O . MET A 1 83 ? -6.176 1.382 -7.495 1.00 97.56 83 MET A O 1
ATOM 665 N N . PRO A 1 84 ? -4.187 2.032 -6.637 1.00 96.69 84 PRO A N 1
ATOM 666 C CA . PRO A 1 84 ? -3.432 1.899 -7.881 1.00 96.69 84 PRO A CA 1
ATOM 667 C C . PRO A 1 84 ? -3.386 0.466 -8.431 1.00 96.69 84 PRO A C 1
ATOM 669 O O . PRO A 1 84 ? -3.379 -0.492 -7.659 1.00 96.69 84 PRO A O 1
ATOM 672 N N . GLU A 1 85 ? -3.28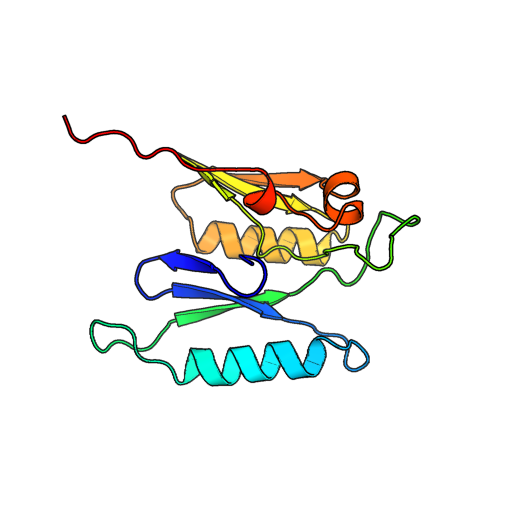3 0.343 -9.750 1.00 96.56 85 GLU A N 1
ATOM 673 C CA . GLU A 1 85 ? -2.966 -0.874 -10.504 1.00 96.56 85 GLU A CA 1
ATOM 674 C C . GLU A 1 85 ? -1.935 -0.525 -11.586 1.00 96.56 85 GLU A C 1
ATOM 676 O O . GLU A 1 85 ? -2.056 0.525 -12.225 1.00 96.56 85 GLU A O 1
ATOM 681 N N . PHE A 1 86 ? -0.909 -1.368 -11.748 1.00 95.19 86 PHE A N 1
ATOM 682 C CA . PHE A 1 86 ? 0.266 -1.075 -12.592 1.00 95.19 86 PHE A CA 1
ATOM 683 C C . PHE A 1 86 ? 0.567 -2.157 -13.649 1.00 95.19 86 PHE A C 1
ATOM 685 O O . PHE A 1 86 ? 1.561 -2.065 -14.380 1.00 95.19 86 PHE A O 1
ATOM 692 N N . GLY A 1 87 ? -0.276 -3.189 -13.752 1.00 94.56 87 GLY A N 1
ATOM 693 C CA . GLY A 1 87 ? -0.138 -4.296 -14.698 1.00 94.56 87 GLY A CA 1
ATOM 694 C C . GLY A 1 87 ? 0.817 -5.403 -14.255 1.00 94.56 87 GLY A C 1
ATOM 695 O O . GLY A 1 87 ? 1.182 -6.254 -15.069 1.00 94.56 87 GLY A O 1
ATOM 696 N N . ASP A 1 88 ? 1.206 -5.415 -12.982 1.00 95.25 88 ASP A N 1
ATOM 697 C CA . ASP A 1 88 ? 1.916 -6.519 -12.342 1.00 95.25 88 ASP A CA 1
ATOM 698 C C . ASP A 1 88 ? 0.892 -7.390 -11.623 1.00 95.25 88 ASP A C 1
ATOM 700 O O . ASP A 1 88 ? 0.639 -7.202 -10.436 1.00 95.25 88 ASP A O 1
ATOM 704 N N . SER A 1 89 ? 0.297 -8.346 -12.342 1.00 95.62 89 SER A N 1
ATOM 705 C CA . SER A 1 89 ? -0.843 -9.132 -11.848 1.00 95.62 89 SER A CA 1
ATOM 706 C C . SER A 1 89 ? -0.634 -9.732 -10.454 1.00 95.62 89 SER A C 1
ATOM 708 O O . SER A 1 89 ? -1.576 -9.799 -9.664 1.00 95.62 89 SER A O 1
ATOM 710 N N . ASP A 1 90 ? 0.592 -10.156 -10.138 1.00 95.56 90 ASP A N 1
ATOM 711 C CA . ASP A 1 90 ? 0.915 -10.753 -8.845 1.00 95.56 90 ASP A CA 1
ATOM 712 C C . ASP A 1 90 ? 1.017 -9.686 -7.749 1.00 95.56 90 ASP A C 1
ATOM 714 O O . ASP A 1 90 ? 0.471 -9.862 -6.655 1.00 95.56 90 ASP A O 1
ATOM 718 N N . ALA A 1 91 ? 1.708 -8.574 -8.010 1.00 95.06 91 ALA A N 1
ATOM 719 C CA . ALA A 1 91 ? 1.834 -7.489 -7.040 1.00 95.06 91 ALA A CA 1
ATOM 720 C C . ALA A 1 91 ? 0.498 -6.753 -6.825 1.00 95.06 91 ALA A C 1
ATOM 722 O O . ALA A 1 91 ? 0.126 -6.495 -5.677 1.00 95.06 91 ALA A O 1
ATOM 723 N N . ASP A 1 92 ? -0.241 -6.506 -7.905 1.00 96.81 92 ASP A N 1
ATOM 724 C CA . ASP A 1 92 ? -1.569 -5.894 -7.936 1.00 96.81 92 ASP A CA 1
ATOM 725 C C . ASP A 1 92 ? -2.543 -6.686 -7.045 1.00 96.81 92 ASP A C 1
ATOM 727 O O . ASP A 1 92 ? -3.144 -6.139 -6.114 1.00 96.81 92 ASP A O 1
ATOM 731 N N . GLU A 1 93 ? -2.638 -8.006 -7.248 1.00 97.62 93 GLU A N 1
ATOM 732 C CA . GLU A 1 93 ? -3.537 -8.859 -6.463 1.00 97.62 93 GLU A CA 1
ATOM 733 C C . GLU A 1 93 ? -3.084 -9.003 -5.002 1.00 97.62 93 GLU A C 1
ATOM 735 O O . GLU A 1 93 ? -3.913 -9.060 -4.089 1.00 97.62 93 GLU A O 1
ATOM 740 N N . ASN A 1 94 ? -1.776 -9.044 -4.736 1.00 96.56 94 ASN A N 1
ATOM 741 C CA . ASN A 1 94 ? -1.259 -9.097 -3.366 1.00 96.56 94 ASN A CA 1
ATOM 742 C C . ASN A 1 94 ? -1.569 -7.812 -2.584 1.00 96.56 94 ASN A C 1
ATOM 744 O O . ASN A 1 94 ? -1.983 -7.878 -1.417 1.00 96.56 94 ASN A O 1
ATOM 748 N N . ALA A 1 95 ? -1.415 -6.650 -3.220 1.00 96.31 95 ALA A N 1
ATOM 749 C CA . ALA A 1 95 ? -1.791 -5.370 -2.638 1.00 96.31 95 ALA A CA 1
ATOM 750 C C . ALA A 1 95 ? -3.308 -5.305 -2.402 1.00 96.31 95 ALA A C 1
ATOM 752 O O . ALA A 1 95 ? -3.738 -4.981 -1.290 1.00 96.31 95 ALA A O 1
ATOM 753 N N . ARG A 1 96 ? -4.121 -5.733 -3.378 1.00 97.81 96 ARG A N 1
ATOM 754 C CA . ARG A 1 96 ? -5.584 -5.790 -3.246 1.00 97.81 96 ARG A CA 1
ATOM 755 C C . ARG A 1 96 ? -6.020 -6.678 -2.085 1.00 97.81 96 ARG A C 1
ATOM 757 O O . ARG A 1 96 ? -6.790 -6.238 -1.233 1.00 97.81 96 ARG A O 1
ATOM 764 N N . LYS A 1 97 ? -5.491 -7.902 -1.986 1.00 97.56 97 LYS A N 1
ATOM 765 C CA . LYS A 1 97 ? -5.770 -8.830 -0.873 1.00 97.56 97 LYS A CA 1
ATOM 766 C C . LYS A 1 97 ? -5.413 -8.230 0.483 1.00 97.56 97 LYS A C 1
ATOM 768 O O . LYS A 1 97 ? -6.139 -8.446 1.453 1.00 97.56 97 LYS A O 1
ATOM 773 N N . THR A 1 98 ? -4.307 -7.495 0.559 1.00 96.62 98 THR A N 1
ATOM 774 C CA . THR A 1 98 ? -3.894 -6.807 1.788 1.00 96.62 98 THR A CA 1
ATOM 775 C C . THR A 1 98 ? -4.908 -5.732 2.175 1.00 96.62 98 THR A C 1
ATOM 777 O O . THR A 1 98 ? -5.401 -5.739 3.302 1.00 96.62 98 THR A O 1
ATOM 780 N N . LEU A 1 99 ? -5.307 -4.874 1.232 1.00 96.06 99 LEU A N 1
ATOM 781 C CA . LEU A 1 99 ? -6.294 -3.822 1.489 1.00 96.06 99 LEU A CA 1
ATOM 782 C C . LEU A 1 99 ? -7.689 -4.377 1.815 1.00 96.06 99 LEU A C 1
ATOM 784 O O . LEU A 1 99 ? -8.364 -3.823 2.678 1.00 96.06 99 LEU A O 1
ATOM 788 N N . VAL A 1 100 ? -8.106 -5.496 1.212 1.00 97.19 100 VAL A N 1
ATOM 789 C CA . VAL A 1 100 ? -9.383 -6.161 1.544 1.00 97.19 100 VAL A CA 1
ATOM 790 C C . VAL A 1 100 ? -9.406 -6.607 3.007 1.00 97.19 100 VAL A C 1
ATOM 792 O O . VAL A 1 100 ? -10.404 -6.411 3.697 1.00 97.19 100 VAL A O 1
ATOM 795 N N . LYS A 1 101 ? -8.302 -7.176 3.508 1.00 95.50 101 LYS A N 1
ATOM 796 C CA . LYS A 1 101 ? -8.191 -7.576 4.921 1.00 95.50 101 LYS A CA 1
ATOM 797 C C . LYS A 1 101 ? -8.203 -6.372 5.862 1.00 95.50 101 LYS A C 1
ATOM 799 O O . LYS A 1 101 ? -8.770 -6.459 6.946 1.00 95.50 101 LYS A O 1
ATOM 804 N N . LEU A 1 102 ? -7.586 -5.268 5.444 1.00 94.56 102 LEU A N 1
ATOM 805 C CA . LEU A 1 102 ? -7.501 -4.027 6.218 1.00 94.56 102 LEU A CA 1
ATOM 806 C C . LEU A 1 102 ? -8.815 -3.255 6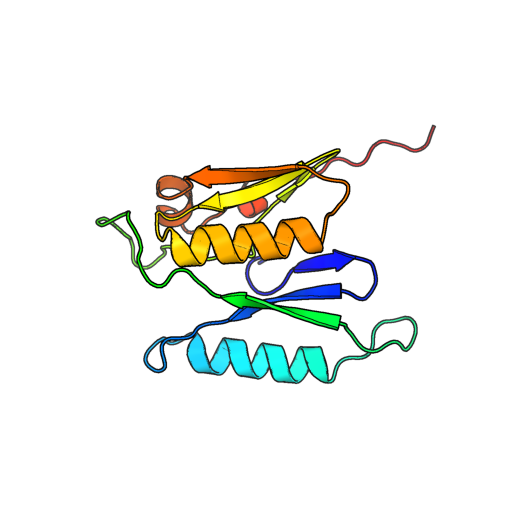.278 1.00 94.56 102 LEU A C 1
ATOM 808 O O . LEU A 1 102 ? -9.105 -2.590 7.269 1.00 94.56 102 LEU A O 1
ATOM 812 N N . PHE A 1 103 ? -9.617 -3.344 5.223 1.00 95.50 103 PHE A N 1
ATOM 813 C CA . PHE A 1 103 ? -10.863 -2.609 5.092 1.00 95.50 103 PHE A CA 1
ATOM 814 C C . PHE A 1 103 ? -12.033 -3.558 4.800 1.00 95.50 103 PHE A C 1
ATOM 816 O O . PHE A 1 103 ? -12.696 -3.412 3.777 1.00 95.50 103 PHE A O 1
ATOM 823 N N . PRO A 1 104 ? -12.367 -4.492 5.712 1.00 95.25 104 PRO A N 1
ATOM 824 C CA . PRO A 1 104 ? -13.318 -5.578 5.443 1.00 95.25 104 PRO A CA 1
ATOM 825 C C . PRO A 1 104 ? -14.760 -5.111 5.182 1.00 95.25 104 PRO A C 1
ATOM 827 O O . PRO A 1 104 ? -15.587 -5.885 4.714 1.00 95.25 104 PRO A O 1
ATOM 830 N N . LYS A 1 105 ? -15.079 -3.851 5.505 1.00 96.19 105 LYS A N 1
ATOM 831 C CA . LYS A 1 105 ? -16.388 -3.220 5.266 1.00 96.19 105 LYS A CA 1
ATOM 832 C C . LYS A 1 105 ? -16.407 -2.318 4.028 1.00 96.19 105 LYS A C 1
ATOM 834 O O . LYS A 1 105 ? -17.364 -1.570 3.846 1.00 96.19 105 LYS A O 1
ATOM 839 N N . ARG A 1 106 ? -15.332 -2.306 3.238 1.00 97.31 106 ARG A N 1
ATOM 840 C CA . ARG A 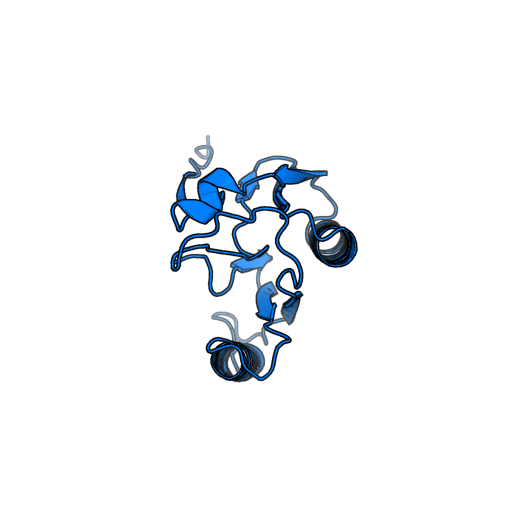1 106 ? -15.197 -1.472 2.046 1.00 97.31 106 ARG A CA 1
ATOM 841 C C . ARG A 1 106 ? -14.871 -2.337 0.838 1.00 97.31 106 ARG A C 1
ATOM 843 O O . ARG A 1 106 ? -14.096 -3.284 0.936 1.00 97.31 106 ARG A O 1
ATOM 850 N N . GLU A 1 107 ? -15.434 -1.979 -0.304 1.00 98.12 107 GLU A N 1
ATOM 851 C CA . GLU A 1 107 ? -15.029 -2.547 -1.584 1.00 98.12 107 GLU A CA 1
ATOM 852 C C . GLU A 1 107 ? -13.634 -2.031 -1.962 1.00 98.12 107 GLU A C 1
ATOM 854 O O . GLU A 1 107 ? -13.363 -0.838 -1.844 1.00 98.12 107 GLU A O 1
ATOM 859 N N . VAL A 1 108 ? -12.733 -2.906 -2.408 1.00 98.31 108 VAL A N 1
ATOM 860 C CA . VAL A 1 108 ? -11.416 -2.489 -2.908 1.00 98.31 108 VAL A CA 1
ATOM 861 C C . VAL A 1 108 ? -11.457 -2.466 -4.429 1.00 98.31 108 VAL A C 1
ATOM 863 O O . VAL A 1 108 ? -11.565 -3.518 -5.05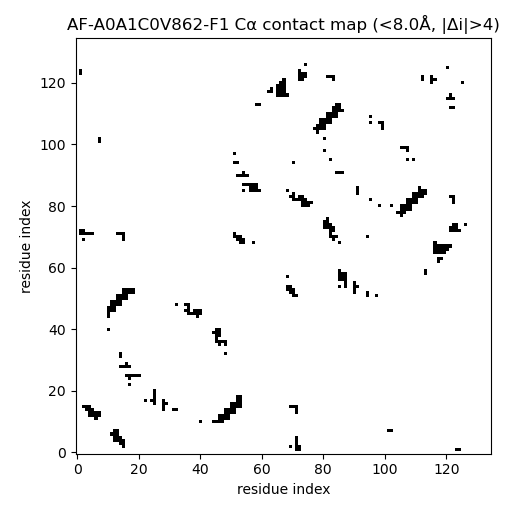7 1.00 98.31 108 VAL A O 1
ATOM 866 N N . ILE A 1 109 ? -11.351 -1.267 -4.999 1.00 98.31 109 ILE A N 1
ATOM 867 C CA . ILE A 1 109 ? -11.427 -1.003 -6.437 1.00 98.31 109 ILE A CA 1
ATOM 868 C C . ILE A 1 109 ? -10.031 -0.640 -6.935 1.00 98.31 109 ILE A C 1
ATOM 870 O O . ILE A 1 109 ? -9.425 0.325 -6.468 1.00 98.31 109 ILE A O 1
ATOM 874 N N . GLN A 1 110 ? -9.530 -1.412 -7.892 1.00 97.94 110 GLN A N 1
ATOM 875 C CA . GLN A 1 110 ? -8.266 -1.153 -8.572 1.00 97.94 110 GLN A CA 1
ATOM 876 C C . GLN A 1 110 ? -8.483 -0.252 -9.786 1.00 97.94 110 GLN A C 1
ATOM 878 O O . GLN A 1 110 ? -9.388 -0.501 -10.581 1.00 97.94 110 GLN A O 1
ATOM 883 N N . LEU A 1 111 ? -7.642 0.769 -9.940 1.00 97.19 111 LEU A N 1
ATOM 884 C CA . LEU A 1 111 ? -7.631 1.647 -11.106 1.00 97.19 111 LEU A CA 1
ATOM 885 C C . LEU A 1 111 ? -6.243 1.654 -11.736 1.00 97.19 111 LEU A C 1
ATOM 887 O O . LEU A 1 111 ? -5.260 1.922 -11.046 1.00 97.19 111 LEU A O 1
ATOM 891 N N . ASN A 1 112 ? -6.182 1.432 -13.049 1.00 96.00 112 ASN A N 1
ATOM 892 C CA . ASN A 1 112 ? -4.976 1.716 -13.818 1.00 96.00 112 ASN A CA 1
ATOM 893 C C . ASN A 1 112 ? -4.671 3.215 -13.699 1.00 96.00 112 ASN A C 1
ATOM 895 O O . ASN A 1 112 ? -5.478 4.048 -14.123 1.00 96.00 112 ASN A O 1
ATOM 899 N N . ILE A 1 113 ? -3.512 3.543 -13.129 1.00 94.25 113 ILE A N 1
ATOM 900 C CA . ILE A 1 113 ? -3.059 4.926 -12.959 1.00 94.25 113 ILE A CA 1
ATOM 901 C C . ILE A 1 113 ? -1.744 5.222 -13.680 1.00 94.25 113 ILE A C 1
ATOM 903 O O . ILE A 1 113 ? -1.084 6.195 -13.333 1.00 94.25 113 ILE A O 1
ATOM 907 N N . ASP A 1 114 ? -1.363 4.423 -14.677 1.00 92.94 114 ASP A N 1
ATOM 908 C CA . ASP A 1 114 ? -0.078 4.531 -15.379 1.00 92.94 114 ASP A CA 1
ATOM 909 C C . ASP A 1 114 ? 0.220 5.972 -15.842 1.00 92.94 114 ASP A C 1
ATOM 911 O O . ASP A 1 114 ? 1.312 6.494 -15.624 1.00 92.94 114 ASP A O 1
ATOM 915 N N . THR A 1 115 ? -0.775 6.660 -16.410 1.00 89.75 115 THR A N 1
ATOM 916 C CA . THR A 1 115 ? -0.638 8.049 -16.882 1.00 89.75 115 THR A CA 1
ATOM 917 C C . THR A 1 115 ? -0.498 9.063 -15.747 1.00 89.75 115 THR A C 1
ATOM 919 O O . THR A 1 115 ? 0.234 10.040 -15.880 1.00 89.75 115 THR A O 1
ATOM 922 N N . LEU A 1 116 ? -1.176 8.839 -14.621 1.00 89.31 116 LEU A N 1
ATOM 923 C CA . LEU A 1 116 ? -1.074 9.686 -13.432 1.00 89.31 116 LEU A CA 1
ATOM 924 C C . LEU A 1 116 ? 0.275 9.484 -12.726 1.00 89.31 116 LEU A C 1
ATOM 926 O O . LEU A 1 116 ? 0.906 10.456 -12.312 1.00 89.31 116 LEU A O 1
ATOM 930 N N . ALA A 1 117 ? 0.728 8.232 -12.647 1.00 89.94 117 ALA A N 1
ATOM 931 C CA . ALA A 1 117 ? 2.021 7.842 -12.102 1.00 89.94 117 ALA A CA 1
ATOM 932 C C . ALA A 1 117 ? 3.182 8.388 -12.935 1.00 89.94 117 ALA A C 1
ATOM 934 O O . ALA A 1 117 ? 4.153 8.871 -12.359 1.00 89.94 117 ALA A O 1
ATOM 935 N N . ALA A 1 118 ? 3.054 8.411 -14.266 1.00 88.06 118 ALA A N 1
ATOM 936 C CA . ALA A 1 118 ? 4.026 9.046 -15.158 1.00 88.06 118 ALA A CA 1
ATOM 937 C C . ALA A 1 118 ? 4.171 10.562 -14.924 1.00 88.06 118 ALA A C 1
ATOM 939 O O . ALA A 1 118 ? 5.227 11.127 -15.201 1.00 88.06 118 ALA A O 1
ATOM 940 N N . GLY A 1 119 ? 3.138 11.215 -14.383 1.00 85.00 119 GLY A N 1
ATOM 941 C CA . GLY A 1 119 ? 3.190 12.609 -13.936 1.00 85.00 119 GLY A CA 1
ATOM 942 C C . GLY A 1 119 ? 3.755 12.809 -12.522 1.00 85.00 119 GLY A C 1
ATOM 943 O O . GLY A 1 119 ? 3.645 13.912 -11.992 1.00 85.00 119 GLY A O 1
ATOM 944 N N . GLY A 1 120 ? 4.287 11.763 -11.879 1.00 84.75 120 GLY A N 1
ATOM 945 C CA . GLY A 1 120 ? 4.826 11.804 -10.512 1.00 84.75 120 GLY A CA 1
ATOM 946 C C . GLY A 1 120 ? 3.782 11.763 -9.396 1.00 84.75 120 GLY A C 1
ATOM 947 O O . GLY A 1 120 ? 4.103 11.970 -8.223 1.00 84.75 120 GLY A O 1
ATOM 948 N N . GLY A 1 121 ? 2.516 11.511 -9.736 1.00 85.75 121 GLY A N 1
ATOM 949 C CA . GLY A 1 121 ? 1.400 11.499 -8.796 1.00 85.75 121 GLY A CA 1
ATOM 950 C C . GLY A 1 121 ? 0.778 10.120 -8.597 1.00 85.75 121 GLY A C 1
ATOM 951 O O . GLY A 1 121 ? 1.103 9.144 -9.257 1.00 85.75 121 GLY A O 1
ATOM 952 N N . GLY A 1 122 ? -0.193 10.049 -7.696 1.00 90.25 122 GLY A N 1
ATOM 953 C CA . GLY A 1 122 ? -1.105 8.916 -7.599 1.00 90.25 122 GLY A CA 1
ATOM 954 C C . GLY A 1 122 ? -2.486 9.389 -7.160 1.00 90.25 122 GLY A C 1
ATOM 955 O O . GLY A 1 122 ? -2.728 10.592 -7.041 1.00 90.25 122 GLY A O 1
ATOM 956 N N . ILE A 1 123 ? -3.394 8.445 -6.914 1.00 93.44 123 ILE A N 1
ATOM 957 C CA . ILE A 1 123 ? -4.807 8.716 -6.604 1.00 93.44 123 ILE A CA 1
ATOM 958 C C . ILE A 1 123 ? -4.936 9.695 -5.435 1.00 93.44 123 ILE A C 1
ATOM 960 O O . ILE A 1 123 ? -5.612 10.710 -5.558 1.00 93.44 123 ILE A O 1
ATOM 964 N N . HIS A 1 124 ? -4.228 9.447 -4.331 1.00 91.38 124 HIS A N 1
ATOM 965 C CA . HIS A 1 124 ? -4.252 10.325 -3.162 1.00 91.38 124 HIS A CA 1
ATOM 966 C C . HIS A 1 124 ? -3.776 11.750 -3.483 1.00 91.38 124 HIS A C 1
ATOM 968 O O . HIS A 1 124 ? -4.245 12.707 -2.868 1.00 91.38 124 HIS A O 1
ATOM 974 N N . CYS A 1 125 ? -2.819 11.916 -4.398 1.00 90.19 125 CYS A N 1
ATOM 975 C CA . CYS A 1 125 ? -2.246 13.228 -4.711 1.00 90.19 125 CYS A CA 1
ATOM 976 C C . CYS A 1 125 ? -3.247 14.167 -5.401 1.00 90.19 125 CYS A C 1
ATOM 978 O O . CYS A 1 125 ? -3.080 15.380 -5.324 1.00 90.19 125 CYS A O 1
ATOM 980 N N . VAL A 1 126 ? -4.278 13.619 -6.050 1.00 92.19 126 VAL A N 1
ATOM 981 C CA . VAL A 1 126 ? -5.270 14.373 -6.837 1.00 92.19 126 VAL A CA 1
ATOM 982 C C . VAL A 1 126 ? -6.667 14.367 -6.209 1.00 92.19 126 VAL A C 1
ATOM 984 O O . VAL A 1 126 ? -7.646 14.735 -6.852 1.00 92.19 126 VAL A O 1
ATOM 987 N N . THR A 1 127 ? -6.771 13.962 -4.943 1.00 93.88 127 THR A N 1
ATOM 988 C CA . THR A 1 127 ? -8.034 13.886 -4.193 1.00 93.88 127 THR A CA 1
ATOM 989 C C . THR A 1 127 ? -7.937 14.636 -2.871 1.00 93.88 127 THR A C 1
ATOM 991 O O . THR A 1 127 ? -6.887 14.625 -2.231 1.00 93.88 127 THR A O 1
ATOM 994 N N . GLN A 1 128 ? -9.051 15.215 -2.419 1.00 95.31 128 GLN A N 1
ATOM 995 C CA . GLN A 1 128 ? -9.182 15.814 -1.091 1.00 95.31 128 GLN A CA 1
ATOM 996 C C . GLN A 1 128 ? -10.532 15.421 -0.487 1.00 95.31 128 GLN A C 1
ATOM 998 O O . GLN A 1 128 ? -11.566 15.628 -1.117 1.00 95.31 128 GLN A O 1
ATOM 1003 N N . GLN A 1 129 ? -10.527 14.842 0.718 1.00 92.94 129 GLN A N 1
ATOM 1004 C CA . GLN A 1 129 ? -11.766 14.498 1.421 1.00 92.94 129 GLN A CA 1
ATOM 1005 C C . GLN A 1 129 ? -12.404 15.731 2.061 1.00 92.94 129 GLN A C 1
ATOM 1007 O O . GLN A 1 129 ? -11.726 16.508 2.733 1.00 92.94 129 GLN A O 1
ATOM 1012 N N . GLU A 1 130 ? -13.722 15.844 1.929 1.00 95.69 130 GLU A N 1
ATOM 1013 C CA . GLU A 1 130 ? -14.552 16.756 2.712 1.00 95.69 130 GLU A CA 1
ATOM 1014 C C . GLU A 1 130 ? -15.384 15.924 3.701 1.00 95.69 130 GLU A C 1
ATOM 1016 O O . GLU A 1 130 ? -16.248 15.147 3.283 1.00 95.69 130 GLU A O 1
ATOM 1021 N N . PRO A 1 131 ? -15.096 15.997 5.013 1.00 94.44 131 PRO A N 1
ATOM 1022 C CA . PRO A 1 131 ? -15.879 15.288 6.014 1.00 94.44 131 PRO A CA 1
ATOM 1023 C C . PRO A 1 131 ? -17.319 15.795 6.059 1.00 94.44 131 PRO A C 1
ATOM 1025 O O . PRO A 1 131 ? -17.568 16.998 6.005 1.00 94.44 131 PRO A O 1
ATOM 1028 N N . GLN A 1 132 ? -18.269 14.880 6.241 1.00 93.31 132 GLN A N 1
ATOM 1029 C CA . GLN A 1 132 ? -19.647 15.268 6.511 1.00 93.31 132 GLN A CA 1
ATOM 1030 C C . GLN A 1 132 ? -19.709 16.031 7.842 1.00 93.31 132 GLN A C 1
ATOM 1032 O O . GLN A 1 132 ? -19.190 15.558 8.857 1.00 93.31 132 GLN A O 1
ATOM 1037 N N . ALA A 1 133 ? -20.343 17.205 7.835 1.00 90.62 133 ALA A N 1
ATOM 1038 C CA . ALA A 1 133 ? -20.581 17.965 9.054 1.00 90.62 133 ALA A CA 1
ATOM 1039 C C . ALA A 1 133 ? -21.422 17.143 10.042 1.00 90.62 133 ALA A C 1
ATOM 1041 O O . ALA A 1 133 ? -22.341 16.420 9.649 1.00 90.62 133 ALA A O 1
ATOM 1042 N N . ILE A 1 134 ? -21.107 17.270 11.328 1.00 83.56 134 ILE A N 1
ATOM 1043 C CA . ILE A 1 134 ? -21.954 16.737 12.393 1.00 83.56 134 ILE A CA 1
ATOM 1044 C C . ILE A 1 134 ? -23.188 17.646 12.451 1.00 83.56 134 ILE A C 1
ATOM 1046 O O . ILE A 1 134 ? -23.039 18.850 12.661 1.00 83.56 134 ILE A O 1
ATOM 1050 N N . ALA A 1 135 ? -24.367 17.078 12.191 1.00 64.44 135 ALA A N 1
ATOM 1051 C CA . ALA A 1 135 ? -25.652 17.752 12.372 1.00 64.44 135 ALA A CA 1
ATOM 1052 C C . ALA A 1 135 ? -26.088 17.719 13.842 1.00 64.44 135 ALA A C 1
ATOM 1054 O O . ALA A 1 135 ? -25.782 16.708 14.51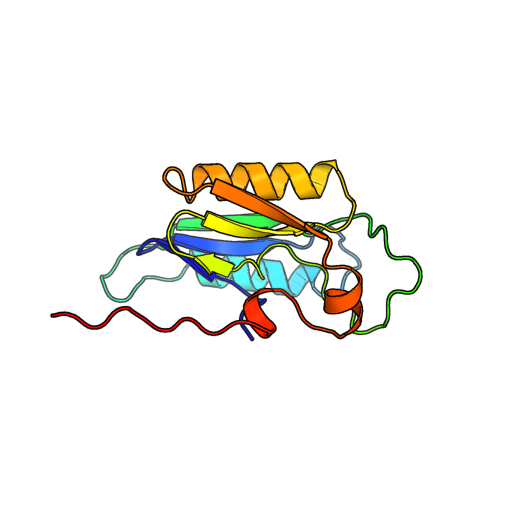7 1.00 64.44 135 ALA A O 1
#

Sequence (135 aa):
MSGLSKISEIYRVNVPLESDPNSFDYEVTREHLKILRATIDANGRELEVITIKAPQKIRFLDKTEDFAAGYINFYVVNGAVIMPEFGDSDADENARKTLVKLFPKREVIQLNIDTLAAGGGGIHCVTQQEPQAIA

Radius of gyration: 15.24 Å; Cα contacts (8 Å, |Δi|>4): 231; chains: 1; bounding box: 45×29×46 Å

pLDDT: mean 89.31, std 9.53, range [41.91, 98.31]

Mean predicted aligned error: 4.74 Å

Secondary structure (DSSP, 8-state):
--SS-EEEETTEEEEEE---TTSTHHHHHHHHHHHHHT-B-TTSPBPEEEEEEPPSS-S-SS--TT----GGG-EE-SSEEEEEE-S-HHHHHHHHHHHHHH-TTSEEEEEE-HHHHHTT--GGGG----PPPP-